Protein AF-A0A0M3IU62-F1 (afdb_monomer_lite)

Secondary structure (DSSP, 8-state):
---TTTHHHHGGGGTTTTTTTS-SS--SS--EEEEEEEEE-SS---HHHHHHHHHHHHHHHHT-SS--EEEEEEEEEEETTEEEEEEEEEPPHHHHT--------------------------------------------------------------------

Sequence (165 aa):
MNLPASSLMFLPYFRGLLFGRIAEGKLPFSIKIHCHLFVKANADEEEEWYSEQAKKLVALHLGYDKMQFEEVHFVRKVAGRKEMYCVSFVVPEEILFMEENCIELDEKKDMGEEGRSVENGTSNLPTNGERADGGDFEDKEDERDDCVPPMKMARMESVEGSDLR

Radius of gyration: 26.39 Å; chains: 1; bounding box: 65×76×65 Å

pLDDT: mean 71.17, std 26.97, range [27.66, 98.12]

InterPro domains:
  IPR029063 S-adenosyl-L-methionine-dependent methyltransferase superfamily [G3DSA:3.40.50.150] (1-92)
  IPR030382 SAM-dependent methyltransferase TRM5/TYW2-type [PS51684] (1-93)

Structure (mmCIF, N/CA/C/O backbone):
data_AF-A0A0M3IU62-F1
#
_entry.id   AF-A0A0M3IU62-F1
#
loop_
_atom_site.group_PDB
_atom_site.id
_atom_site.type_symbol
_atom_site.label_atom_id
_atom_site.label_alt_id
_atom_site.label_comp_id
_atom_site.label_asym_id
_atom_site.label_entity_id
_atom_site.label_seq_id
_atom_site.pdbx_PDB_ins_code
_atom_site.Cartn_x
_atom_site.Cartn_y
_atom_site.Cartn_z
_atom_site.occupancy
_atom_site.B_iso_or_equiv
_atom_site.auth_seq_id
_atom_site.auth_comp_id
_atom_site.auth_asym_id
_atom_site.auth_atom_id
_atom_site.pdbx_PDB_model_num
ATOM 1 N N . MET A 1 1 ? 2.766 -6.157 5.044 1.00 92.56 1 MET A N 1
ATOM 2 C CA . MET A 1 1 ? 2.496 -7.198 4.031 1.00 92.56 1 MET A CA 1
ATOM 3 C C . MET A 1 1 ? 3.736 -7.367 3.163 1.00 92.56 1 MET A C 1
ATOM 5 O O . MET A 1 1 ? 4.036 -6.479 2.373 1.00 92.56 1 MET A O 1
ATOM 9 N N . ASN A 1 2 ? 4.504 -8.443 3.365 1.00 92.88 2 ASN A N 1
ATOM 10 C CA . ASN A 1 2 ? 5.716 -8.746 2.586 1.00 92.88 2 ASN A CA 1
ATOM 11 C C . ASN A 1 2 ? 5.428 -9.840 1.543 1.00 92.88 2 ASN A C 1
ATOM 13 O O . ASN A 1 2 ? 6.052 -10.895 1.536 1.00 92.88 2 ASN A O 1
ATOM 17 N N . LEU A 1 3 ? 4.398 -9.614 0.726 1.00 94.94 3 LEU A N 1
ATOM 18 C CA . LEU A 1 3 ? 3.935 -10.544 -0.306 1.00 94.94 3 LEU A CA 1
ATOM 19 C C . LEU A 1 3 ? 3.698 -9.762 -1.607 1.00 94.94 3 LEU A C 1
ATOM 21 O O . LEU A 1 3 ? 2.556 -9.566 -2.004 1.00 94.94 3 LEU A O 1
ATOM 25 N N . PRO A 1 4 ? 4.747 -9.264 -2.282 1.00 93.06 4 PRO A N 1
ATOM 26 C CA . PRO A 1 4 ? 4.609 -8.254 -3.337 1.00 93.06 4 PRO A CA 1
ATOM 27 C C . PRO A 1 4 ? 3.757 -8.657 -4.546 1.00 93.06 4 PRO A C 1
ATOM 29 O O . PRO A 1 4 ? 3.246 -7.781 -5.239 1.00 93.06 4 PRO A O 1
ATOM 32 N N . ALA A 1 5 ? 3.568 -9.957 -4.784 1.00 92.81 5 ALA A N 1
ATOM 33 C CA . ALA A 1 5 ? 2.673 -10.459 -5.825 1.00 92.81 5 ALA A CA 1
ATOM 34 C C . ALA A 1 5 ? 1.180 -10.369 -5.454 1.00 92.81 5 ALA A C 1
ATOM 36 O O . ALA A 1 5 ? 0.348 -10.291 -6.349 1.00 92.81 5 ALA A O 1
ATOM 37 N N . SER A 1 6 ? 0.833 -10.380 -4.162 1.00 94.94 6 SER A N 1
ATOM 38 C CA . SER A 1 6 ? -0.558 -10.487 -3.696 1.00 94.94 6 SER A CA 1
ATOM 39 C C . SER A 1 6 ? -0.969 -9.445 -2.652 1.00 94.94 6 SER A C 1
ATOM 41 O O . SER A 1 6 ? -2.150 -9.367 -2.332 1.00 94.94 6 SER A O 1
ATOM 43 N N . SER A 1 7 ? -0.062 -8.595 -2.151 1.00 96.06 7 SER A N 1
ATOM 44 C CA . SER A 1 7 ? -0.374 -7.588 -1.120 1.00 96.06 7 SER A CA 1
ATOM 45 C C . SER A 1 7 ? -1.575 -6.707 -1.475 1.00 96.06 7 SER A C 1
ATOM 47 O O . SER A 1 7 ? -2.381 -6.400 -0.602 1.00 96.06 7 SER A O 1
ATOM 49 N N . LEU A 1 8 ? -1.714 -6.318 -2.747 1.00 95.44 8 LEU A N 1
ATOM 50 C CA . LEU A 1 8 ? -2.827 -5.487 -3.212 1.00 95.44 8 LEU A CA 1
ATOM 51 C C . LEU A 1 8 ? -4.184 -6.189 -3.072 1.00 95.44 8 LEU A C 1
ATOM 53 O O . LEU A 1 8 ? -5.164 -5.544 -2.715 1.00 95.44 8 LEU A O 1
ATOM 57 N N . MET A 1 9 ? -4.228 -7.510 -3.252 1.00 94.94 9 MET A N 1
ATOM 58 C CA . MET A 1 9 ? -5.454 -8.303 -3.120 1.00 94.94 9 MET A CA 1
ATOM 59 C C . MET A 1 9 ? -5.961 -8.365 -1.680 1.00 94.94 9 MET A C 1
ATOM 61 O O . MET A 1 9 ? -7.141 -8.609 -1.467 1.00 94.94 9 MET A O 1
ATOM 65 N N . PHE A 1 10 ? -5.098 -8.126 -0.688 1.00 94.56 10 PHE A N 1
ATOM 66 C CA . PHE A 1 10 ? -5.495 -8.099 0.720 1.00 94.56 10 PHE A CA 1
ATOM 67 C C . PHE A 1 10 ? -6.058 -6.744 1.163 1.00 94.56 10 PHE A C 1
ATOM 69 O O . PHE A 1 10 ? -6.732 -6.674 2.188 1.00 94.56 10 PHE A O 1
ATOM 76 N N . LEU A 1 11 ? -5.814 -5.671 0.404 1.00 94.69 11 LEU A N 1
ATOM 77 C CA . LEU A 1 11 ? -6.266 -4.329 0.775 1.00 94.69 11 LEU A CA 1
ATOM 78 C C . LEU A 1 11 ? -7.794 -4.197 0.905 1.00 94.69 11 LEU A C 1
ATOM 80 O O . LEU A 1 11 ? -8.239 -3.582 1.875 1.00 94.69 11 LEU A O 1
ATOM 84 N N . PRO A 1 12 ? -8.617 -4.798 0.025 1.00 93.75 12 PRO A N 1
ATOM 85 C CA . PRO A 1 12 ? -10.065 -4.761 0.182 1.00 93.75 12 PRO A CA 1
ATOM 86 C C . PRO A 1 12 ? -10.574 -5.313 1.518 1.00 93.75 12 PRO A C 1
ATOM 88 O O . PRO A 1 12 ? -11.575 -4.812 2.017 1.00 93.75 12 PRO A O 1
ATOM 91 N N . TYR A 1 13 ? -9.875 -6.277 2.124 1.00 93.06 13 TYR A N 1
ATOM 92 C CA . TYR A 1 13 ? -10.297 -6.935 3.368 1.00 93.06 13 T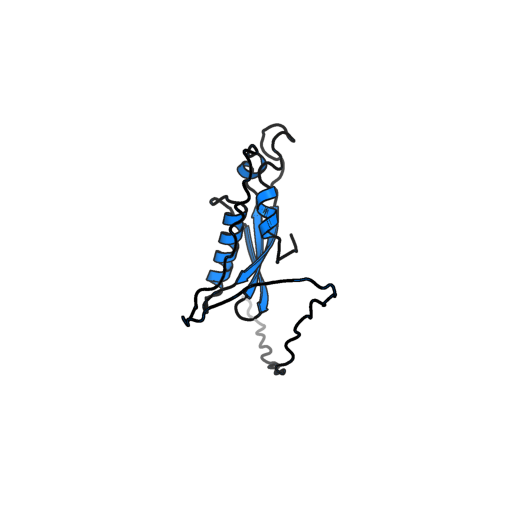YR A CA 1
ATOM 93 C C .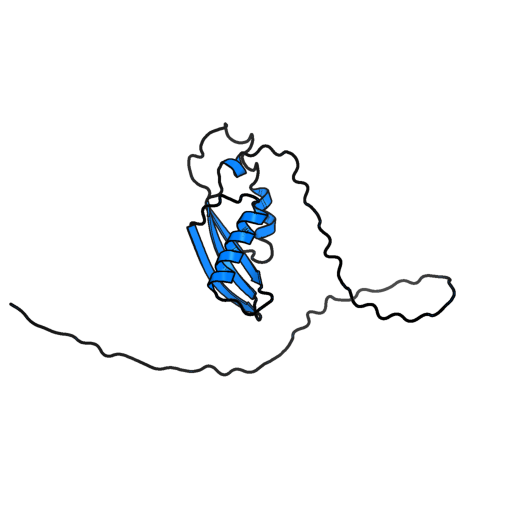 TYR A 1 13 ? -10.141 -6.063 4.623 1.00 93.06 13 TYR A C 1
ATOM 95 O O . TYR A 1 13 ? -10.576 -6.460 5.700 1.00 93.06 13 TYR A O 1
ATOM 103 N N . PHE A 1 14 ? -9.524 -4.879 4.518 1.00 92.44 14 PHE A N 1
ATOM 104 C CA . PHE A 1 14 ? -9.537 -3.905 5.614 1.00 92.44 14 PHE A CA 1
ATOM 105 C C . PHE A 1 14 ? -10.877 -3.175 5.734 1.00 92.44 14 PHE A C 1
ATOM 107 O O . PHE A 1 14 ? -11.151 -2.590 6.783 1.00 92.44 14 PHE A O 1
ATOM 114 N N . ARG A 1 15 ? -11.714 -3.209 4.691 1.00 91.69 15 ARG A N 1
ATOM 115 C CA . ARG A 1 15 ? -13.051 -2.616 4.726 1.00 91.69 15 ARG A CA 1
ATOM 116 C C . ARG A 1 15 ? -13.928 -3.338 5.733 1.00 91.69 15 ARG A C 1
ATOM 118 O O . ARG A 1 15 ? -14.019 -4.558 5.692 1.00 91.69 15 ARG A O 1
ATOM 125 N N . GLY A 1 16 ? -14.544 -2.581 6.632 1.00 90.31 16 GLY A N 1
ATOM 126 C CA . GLY A 1 16 ? -15.445 -3.121 7.648 1.00 90.31 16 GLY A CA 1
ATOM 127 C C . GLY A 1 16 ? -14.782 -4.067 8.647 1.00 90.31 16 GLY A C 1
ATOM 128 O O . GLY A 1 16 ? -15.474 -4.695 9.444 1.00 90.31 16 GLY A O 1
ATOM 129 N N . LEU A 1 17 ? -13.445 -4.154 8.671 1.00 91.50 17 LEU A N 1
ATOM 130 C CA . LEU A 1 17 ? -12.720 -5.099 9.521 1.00 91.50 17 LEU A CA 1
ATOM 131 C C . LEU A 1 17 ? -13.078 -4.956 11.010 1.00 91.50 17 LEU A C 1
ATOM 133 O O . LEU A 1 17 ? -13.021 -5.936 11.759 1.00 91.50 17 LEU A O 1
ATOM 137 N N . LEU A 1 18 ? -13.423 -3.740 11.442 1.00 90.62 18 LEU A N 1
ATOM 138 C CA . LEU A 1 18 ? -13.779 -3.410 12.822 1.00 90.62 18 LEU A CA 1
ATOM 139 C C . LEU A 1 18 ? -15.270 -3.109 13.009 1.00 90.62 18 LEU A C 1
ATOM 141 O O . LEU A 1 18 ? -15.699 -2.898 14.148 1.00 90.62 18 LEU A O 1
ATOM 145 N N . PHE A 1 19 ? -16.060 -3.133 11.934 1.00 89.44 19 PHE A N 1
ATOM 146 C CA . PHE A 1 19 ? -17.498 -2.901 11.991 1.00 89.44 19 PHE A CA 1
ATOM 147 C C . PHE A 1 19 ? -18.172 -3.904 12.942 1.00 89.44 19 PHE A C 1
ATOM 149 O O . PHE A 1 19 ? -17.936 -5.111 12.872 1.00 89.44 19 PHE A O 1
ATOM 156 N N . GLY A 1 20 ? -18.950 -3.399 13.904 1.00 85.19 20 GLY A N 1
ATOM 157 C CA . GLY A 1 20 ? -19.641 -4.207 14.917 1.00 85.19 20 GLY A CA 1
ATOM 158 C C . GLY A 1 20 ? -18.745 -4.948 15.925 1.00 85.19 20 GLY A C 1
ATOM 159 O O . GLY A 1 20 ? -19.266 -5.612 16.820 1.00 85.19 20 GLY A O 1
ATOM 160 N N . ARG A 1 21 ? -17.409 -4.852 15.821 1.00 85.69 21 ARG A N 1
ATOM 161 C CA . ARG A 1 21 ? -16.462 -5.526 16.736 1.00 85.69 21 ARG A CA 1
ATOM 162 C C . ARG A 1 21 ? -16.010 -4.641 17.889 1.00 85.69 21 ARG A C 1
ATOM 164 O O . ARG A 1 21 ? -15.654 -5.143 18.952 1.00 85.69 21 ARG A O 1
ATOM 171 N N . ILE A 1 22 ? -15.991 -3.333 17.663 1.00 83.94 22 ILE A N 1
ATOM 172 C CA . ILE A 1 22 ? -15.629 -2.310 18.643 1.00 83.94 22 ILE A CA 1
ATOM 173 C C . ILE A 1 22 ? -16.765 -1.287 18.649 1.00 83.94 22 ILE A C 1
ATOM 175 O O . ILE A 1 22 ? -17.375 -1.047 17.609 1.00 83.94 22 ILE A O 1
ATOM 179 N N . ALA A 1 23 ? -17.079 -0.719 19.818 1.00 75.19 23 ALA A N 1
ATOM 180 C CA . ALA A 1 23 ? -18.066 0.352 19.910 1.00 75.19 23 ALA A CA 1
ATOM 181 C C . ALA A 1 23 ? -17.683 1.487 18.949 1.00 75.19 23 ALA A C 1
ATOM 183 O O . ALA A 1 23 ? -16.525 1.908 18.942 1.00 75.19 23 ALA A O 1
ATOM 184 N N . GLU A 1 24 ? -18.644 1.944 18.143 1.00 67.00 24 GLU A N 1
ATOM 185 C CA . GLU A 1 24 ? -18.438 2.998 17.149 1.00 67.00 24 GLU A CA 1
ATOM 186 C C . GLU A 1 24 ? -17.814 4.230 17.818 1.00 67.00 24 GLU A C 1
ATOM 188 O O . GLU A 1 24 ? -18.386 4.844 18.722 1.00 67.00 24 GLU A O 1
ATOM 193 N N . GLY A 1 25 ? -16.579 4.536 17.428 1.00 66.44 25 GLY A N 1
ATOM 194 C CA . GLY A 1 25 ? -15.736 5.515 18.092 1.00 66.44 25 GLY A CA 1
ATOM 195 C C . GLY A 1 25 ? -14.330 5.527 17.503 1.00 66.44 25 GLY A C 1
ATOM 196 O O . GLY A 1 25 ? -13.964 4.671 16.701 1.00 66.44 25 GLY A O 1
ATOM 197 N N . LYS A 1 26 ? -13.536 6.520 17.905 1.00 71.19 26 LYS A N 1
ATOM 198 C CA . LYS A 1 26 ? -12.170 6.703 17.411 1.00 71.19 26 LYS A CA 1
ATOM 199 C C . LYS A 1 26 ? -11.256 5.603 17.943 1.00 71.19 26 LYS A C 1
ATOM 201 O O . LYS A 1 26 ? -11.310 5.287 19.137 1.00 71.19 26 LYS A O 1
ATOM 206 N N . LEU A 1 27 ? -10.393 5.046 17.096 1.00 83.19 27 LEU A N 1
ATOM 207 C CA . LEU A 1 27 ? -9.425 4.060 17.569 1.00 83.19 27 LEU A CA 1
ATOM 208 C C . LEU A 1 27 ? -8.436 4.721 18.541 1.00 83.19 27 LEU A C 1
ATOM 210 O O . LEU A 1 27 ? -7.995 5.848 18.307 1.00 83.19 27 LEU A O 1
ATOM 214 N N . PRO A 1 28 ? -8.035 4.033 19.627 1.00 85.56 28 PRO A N 1
ATOM 215 C CA . PRO A 1 28 ? -7.033 4.566 20.548 1.00 85.56 28 PRO A CA 1
ATOM 216 C C . PRO A 1 28 ? -5.635 4.651 19.912 1.00 85.56 28 PRO A C 1
ATOM 218 O O . PRO A 1 28 ? -4.737 5.266 20.483 1.00 85.56 28 PRO A O 1
ATOM 221 N N . PHE A 1 29 ? -5.439 4.029 18.746 1.00 88.69 29 PHE A N 1
ATOM 222 C CA . PHE A 1 29 ? -4.203 4.043 17.974 1.00 88.69 29 PHE A CA 1
ATOM 223 C C . PHE A 1 29 ? -4.497 3.986 16.470 1.00 88.69 29 PHE A C 1
ATOM 225 O O . PHE A 1 29 ? -5.488 3.400 16.039 1.00 88.69 29 PHE A O 1
ATOM 232 N N . SER A 1 30 ? -3.593 4.544 15.667 1.00 89.94 30 SER A N 1
ATOM 233 C CA . SER A 1 30 ? -3.643 4.448 14.206 1.00 89.94 30 SER A CA 1
ATOM 234 C C . SER A 1 30 ? -3.136 3.088 13.723 1.00 89.94 30 SER A C 1
ATOM 236 O O . SER A 1 30 ? -2.127 2.583 14.219 1.00 89.94 30 SER A O 1
ATOM 238 N N . ILE A 1 31 ? -3.793 2.508 12.716 1.00 91.88 31 ILE A N 1
ATOM 239 C CA . ILE A 1 31 ? -3.333 1.272 12.069 1.00 91.88 31 ILE A CA 1
ATOM 240 C C . ILE A 1 31 ? -2.473 1.642 10.866 1.00 91.88 31 ILE A C 1
ATOM 242 O O . ILE A 1 31 ? -2.977 2.128 9.854 1.00 91.88 31 ILE A O 1
ATOM 246 N N . LYS A 1 32 ? -1.168 1.397 10.976 1.00 94.62 32 LYS A N 1
ATOM 247 C CA . LYS A 1 32 ? -0.206 1.621 9.897 1.00 94.62 32 LYS A CA 1
ATOM 248 C C . LYS A 1 32 ? 0.062 0.328 9.133 1.00 94.62 32 LYS A C 1
ATOM 250 O O . LYS A 1 32 ? 0.348 -0.710 9.733 1.00 94.62 32 LYS A O 1
ATOM 255 N N . ILE A 1 33 ? 0.006 0.398 7.807 1.00 95.44 33 ILE A N 1
ATOM 256 C CA . ILE A 1 33 ? 0.289 -0.717 6.905 1.00 95.44 33 ILE A CA 1
ATOM 257 C C . ILE A 1 33 ? 1.516 -0.392 6.067 1.00 95.44 33 ILE A C 1
ATOM 259 O O . ILE A 1 33 ? 1.597 0.656 5.439 1.00 95.44 33 ILE A O 1
ATOM 263 N N . HIS A 1 34 ? 2.433 -1.355 6.008 1.00 97.06 34 HIS A N 1
ATOM 264 C CA . HIS A 1 34 ? 3.540 -1.386 5.056 1.00 97.06 34 HIS A CA 1
ATOM 265 C C . HIS A 1 34 ? 3.221 -2.400 3.957 1.00 97.06 34 HIS A C 1
ATOM 267 O O . HIS A 1 34 ? 3.242 -3.616 4.198 1.00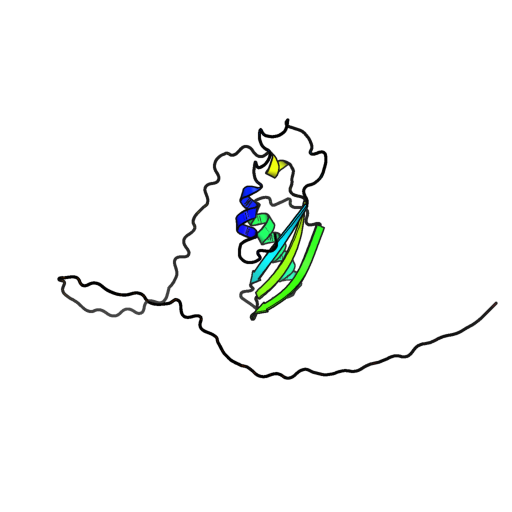 97.06 34 HIS A O 1
ATOM 273 N N . CYS A 1 35 ? 2.868 -1.922 2.771 1.00 97.50 35 CYS A N 1
ATOM 274 C CA . CYS A 1 35 ? 2.459 -2.742 1.639 1.00 97.50 35 CYS A CA 1
ATOM 275 C C . CYS A 1 35 ? 3.609 -2.865 0.640 1.00 97.50 35 CYS A C 1
ATOM 277 O O . CYS A 1 35 ? 3.959 -1.888 -0.014 1.00 97.50 35 CYS A O 1
ATOM 279 N N . HIS A 1 36 ? 4.190 -4.058 0.507 1.00 98.12 36 HIS A N 1
ATOM 280 C CA . HIS A 1 36 ? 5.129 -4.327 -0.579 1.00 98.12 36 HIS A CA 1
ATOM 281 C C . HIS A 1 36 ? 4.343 -4.689 -1.833 1.00 98.12 36 HIS A C 1
ATOM 283 O O . HIS A 1 36 ? 3.483 -5.563 -1.751 1.00 98.12 36 HIS A O 1
ATOM 289 N N . LEU A 1 37 ? 4.639 -4.072 -2.973 1.00 97.75 37 LEU A N 1
ATOM 290 C CA . LEU A 1 37 ? 3.992 -4.379 -4.248 1.00 97.75 37 LEU A CA 1
ATOM 291 C C . LEU A 1 37 ? 4.954 -4.231 -5.426 1.00 97.75 37 LEU A C 1
ATOM 293 O O . LEU A 1 37 ? 6.016 -3.615 -5.314 1.00 97.75 37 LEU A O 1
ATOM 297 N N . PHE A 1 38 ? 4.556 -4.796 -6.562 1.00 97.31 38 PHE A N 1
ATOM 298 C CA . PHE A 1 38 ? 5.231 -4.579 -7.832 1.00 97.31 38 PHE A CA 1
ATOM 299 C C . PHE A 1 38 ? 4.529 -3.514 -8.666 1.00 97.31 38 PHE A C 1
ATOM 301 O O . PHE A 1 38 ? 3.305 -3.509 -8.775 1.00 97.31 38 PHE A O 1
ATOM 308 N N . VAL A 1 39 ? 5.326 -2.681 -9.324 1.00 97.00 39 VAL A N 1
ATOM 309 C CA . VAL A 1 39 ? 4.872 -1.724 -10.332 1.00 97.00 39 VAL A CA 1
ATOM 310 C C . VAL A 1 39 ? 5.550 -2.072 -11.651 1.00 97.00 39 VAL A C 1
ATOM 312 O O . VAL A 1 39 ? 6.747 -2.354 -11.677 1.00 97.00 39 VAL A O 1
ATOM 315 N N . LYS A 1 40 ? 4.783 -2.103 -12.742 1.00 95.69 40 LYS A N 1
ATOM 316 C CA . LYS A 1 40 ? 5.276 -2.409 -14.090 1.00 95.69 40 LYS A CA 1
ATOM 317 C C . LYS A 1 40 ? 4.899 -1.275 -15.036 1.00 95.69 40 LYS A C 1
ATOM 319 O O . LYS A 1 40 ? 3.721 -0.934 -15.117 1.00 95.69 40 LYS A O 1
ATOM 324 N N . ALA A 1 41 ? 5.878 -0.745 -15.763 1.00 94.62 41 ALA A N 1
ATOM 325 C CA . ALA A 1 41 ? 5.644 0.234 -16.818 1.00 94.62 41 ALA A CA 1
ATOM 326 C C . ALA A 1 41 ? 5.510 -0.434 -18.197 1.00 94.62 41 ALA A C 1
ATOM 328 O O . ALA A 1 41 ? 6.129 -1.468 -18.483 1.00 94.62 41 ALA A O 1
ATOM 329 N N . ASN A 1 42 ? 4.690 0.174 -19.058 1.00 91.50 42 ASN A N 1
ATOM 330 C CA . ASN A 1 42 ? 4.494 -0.248 -20.451 1.00 91.50 42 ASN A CA 1
ATOM 331 C C . ASN A 1 42 ? 5.465 0.444 -21.419 1.00 91.50 42 ASN A C 1
ATOM 333 O O . ASN A 1 42 ? 5.728 -0.080 -22.505 1.00 91.50 42 ASN A O 1
ATOM 337 N N . ALA A 1 43 ? 6.014 1.583 -21.006 1.00 92.31 43 ALA A N 1
ATOM 338 C CA . ALA A 1 43 ? 7.036 2.369 -21.683 1.00 92.31 43 ALA A CA 1
ATOM 339 C C . ALA A 1 43 ? 8.206 2.620 -20.718 1.00 92.31 43 ALA A C 1
ATOM 341 O O . ALA A 1 43 ? 8.163 2.184 -19.566 1.00 92.31 43 ALA A O 1
ATOM 342 N N . ASP A 1 44 ? 9.264 3.261 -21.205 1.00 90.56 44 ASP A N 1
ATOM 343 C CA . ASP A 1 44 ? 10.317 3.764 -20.329 1.00 90.56 44 ASP A CA 1
ATOM 344 C C . ASP A 1 44 ? 9.792 5.019 -19.630 1.00 90.56 44 ASP A C 1
ATOM 346 O O . ASP A 1 44 ? 9.471 6.011 -20.278 1.00 90.56 44 ASP A O 1
ATOM 350 N N . GLU A 1 45 ? 9.650 4.922 -18.312 1.00 94.25 45 GLU A N 1
ATOM 351 C CA . GLU A 1 45 ? 9.084 5.953 -17.445 1.00 94.25 45 GLU A CA 1
ATOM 352 C C . GLU A 1 45 ? 10.122 6.370 -16.401 1.00 94.25 45 GLU A C 1
ATOM 354 O O . GLU A 1 45 ? 11.027 5.600 -16.057 1.00 94.25 45 GLU A O 1
ATOM 359 N N . GLU A 1 46 ? 9.977 7.583 -15.879 1.00 93.06 46 GLU A N 1
ATOM 360 C CA . GLU A 1 46 ? 10.833 8.108 -14.815 1.00 93.06 46 GLU A CA 1
ATOM 361 C C . GLU A 1 46 ? 10.509 7.463 -13.456 1.00 93.06 46 GLU A C 1
ATOM 363 O O . GLU A 1 46 ? 9.402 6.979 -13.219 1.00 93.06 46 GLU A O 1
ATOM 368 N N . GLU A 1 47 ? 11.463 7.479 -12.523 1.00 89.25 47 GLU A N 1
ATOM 369 C CA . GLU A 1 47 ? 11.304 6.881 -11.184 1.00 89.25 47 GLU A CA 1
ATOM 370 C C . GLU A 1 47 ? 10.103 7.462 -10.411 1.00 89.25 47 GLU A C 1
ATOM 372 O O . GLU A 1 47 ? 9.387 6.742 -9.707 1.00 89.25 47 GLU A O 1
ATOM 377 N N . GLU A 1 48 ? 9.818 8.755 -10.597 1.00 94.00 48 GLU A N 1
ATOM 378 C CA . GLU A 1 48 ? 8.670 9.418 -9.975 1.00 94.00 48 GLU A CA 1
ATOM 379 C C . GLU A 1 48 ? 7.343 8.776 -10.410 1.00 94.00 48 GLU A C 1
ATOM 381 O O . GLU A 1 48 ? 6.469 8.544 -9.567 1.00 94.00 48 GLU A O 1
ATOM 386 N N . TRP A 1 49 ? 7.225 8.373 -11.681 1.00 96.19 49 TRP A N 1
ATOM 387 C CA . TRP A 1 49 ? 6.041 7.686 -12.197 1.00 96.19 49 TRP A CA 1
ATOM 388 C C . TRP A 1 49 ? 5.779 6.375 -11.456 1.00 96.19 49 TRP A C 1
ATOM 390 O O . TRP A 1 49 ? 4.640 6.113 -11.063 1.00 96.19 49 TRP A O 1
ATOM 400 N N . TYR A 1 50 ? 6.815 5.567 -11.211 1.00 96.25 50 TYR A N 1
ATOM 401 C CA . TYR A 1 50 ? 6.657 4.293 -10.505 1.00 96.25 50 TYR A CA 1
ATOM 402 C C . TYR A 1 50 ? 6.182 4.503 -9.067 1.00 96.25 50 TYR A C 1
ATOM 404 O O . TYR A 1 50 ? 5.295 3.783 -8.597 1.00 96.25 50 TYR A O 1
ATOM 412 N N . SER A 1 51 ? 6.727 5.514 -8.388 1.00 96.12 51 SER A N 1
ATOM 413 C CA . SER A 1 51 ? 6.335 5.855 -7.020 1.00 96.12 51 SER A CA 1
ATOM 414 C C . SER A 1 51 ? 4.874 6.322 -6.932 1.00 96.12 51 SER A C 1
ATOM 416 O O . SER A 1 51 ? 4.120 5.860 -6.068 1.00 96.12 51 SER A O 1
ATOM 418 N N . GLU A 1 52 ? 4.430 7.165 -7.867 1.00 96.06 52 GLU A N 1
ATOM 419 C CA . GLU A 1 52 ? 3.047 7.640 -7.945 1.00 96.06 52 GLU A CA 1
ATOM 420 C C . GLU A 1 52 ? 2.091 6.514 -8.334 1.00 96.06 52 GLU A C 1
ATOM 422 O O . GLU A 1 52 ? 1.001 6.375 -7.771 1.00 96.06 52 GLU A O 1
ATOM 427 N N . GLN A 1 53 ? 2.514 5.646 -9.249 1.00 96.88 53 GLN A N 1
ATOM 428 C CA . GLN A 1 53 ? 1.734 4.485 -9.640 1.00 96.88 53 GLN A CA 1
ATOM 429 C C . GLN A 1 53 ? 1.586 3.489 -8.484 1.00 96.88 53 GLN A C 1
ATOM 431 O O . GLN A 1 53 ? 0.506 2.917 -8.312 1.00 96.88 53 GLN A O 1
ATOM 436 N N . ALA A 1 54 ? 2.607 3.331 -7.637 1.00 96.94 54 ALA A N 1
ATOM 437 C CA . ALA A 1 54 ? 2.509 2.515 -6.430 1.00 96.94 54 ALA A CA 1
ATOM 438 C C . ALA A 1 54 ? 1.417 3.036 -5.477 1.00 96.94 54 ALA A C 1
ATOM 440 O O . ALA A 1 54 ? 0.591 2.252 -4.999 1.00 96.94 54 ALA A O 1
ATOM 441 N N . LYS A 1 55 ? 1.364 4.357 -5.245 1.00 96.62 55 LYS A N 1
ATOM 442 C CA . LYS A 1 55 ? 0.317 5.002 -4.429 1.00 96.62 55 LYS A CA 1
ATOM 443 C C . LYS A 1 55 ? -1.070 4.788 -5.031 1.00 96.62 55 LYS A C 1
ATOM 445 O O . LYS A 1 55 ? -1.988 4.366 -4.326 1.00 96.62 55 LYS A O 1
ATOM 450 N N . LYS A 1 56 ? -1.216 5.019 -6.340 1.00 95.81 56 LYS A N 1
ATOM 451 C CA . LYS A 1 56 ? -2.487 4.843 -7.062 1.00 95.81 56 LYS A CA 1
ATOM 452 C C . LYS A 1 56 ? -3.012 3.416 -6.961 1.00 95.81 56 LYS A C 1
ATOM 454 O O . LYS A 1 56 ? -4.193 3.228 -6.686 1.00 95.81 56 LYS A O 1
ATOM 459 N N . LEU A 1 57 ? -2.149 2.413 -7.131 1.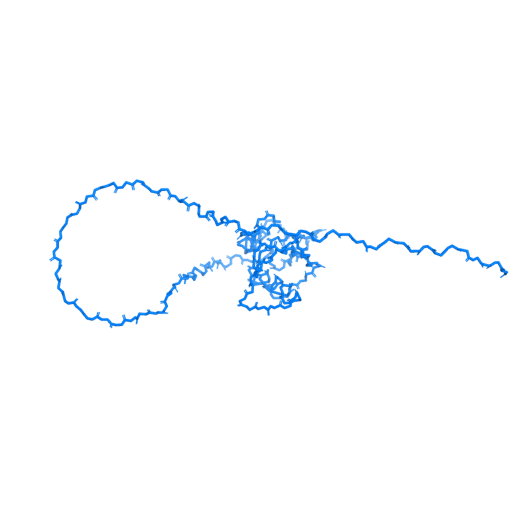00 96.31 57 LEU A N 1
ATOM 460 C CA . LEU A 1 57 ? -2.541 1.008 -6.997 1.00 96.31 57 LEU A CA 1
ATOM 461 C C . LEU A 1 57 ? -3.064 0.701 -5.591 1.00 96.31 57 LEU A C 1
ATOM 463 O O . LEU A 1 57 ? -4.092 0.037 -5.463 1.00 96.31 57 LEU A O 1
ATOM 467 N N . VAL A 1 58 ? -2.404 1.206 -4.547 1.00 96.38 58 VAL A N 1
ATOM 468 C CA . VAL A 1 58 ? -2.866 1.033 -3.162 1.00 96.38 58 VAL A CA 1
ATOM 469 C C . VAL A 1 58 ? -4.217 1.715 -2.934 1.00 96.38 58 VAL A C 1
ATOM 471 O O . VAL A 1 58 ? -5.126 1.069 -2.413 1.00 96.38 58 VAL A O 1
ATOM 474 N N . ALA A 1 59 ? -4.375 2.975 -3.353 1.00 94.88 59 ALA A N 1
ATOM 475 C CA . ALA A 1 59 ? -5.633 3.716 -3.220 1.00 94.88 59 ALA A CA 1
ATOM 476 C C . ALA A 1 59 ? -6.790 3.023 -3.956 1.00 94.88 59 ALA A C 1
ATOM 478 O O . ALA A 1 59 ? -7.873 2.883 -3.393 1.00 94.88 59 ALA A O 1
ATOM 479 N N . LEU A 1 60 ? -6.537 2.512 -5.166 1.00 95.00 60 LEU A N 1
ATOM 480 C CA . LEU A 1 60 ? -7.519 1.794 -5.979 1.00 95.00 60 LEU A CA 1
ATOM 481 C C . LEU A 1 60 ? -7.987 0.492 -5.315 1.00 95.00 60 LEU A C 1
ATOM 483 O O . LEU A 1 60 ? -9.187 0.253 -5.217 1.00 95.00 60 LEU A O 1
ATOM 487 N N . HIS A 1 61 ? -7.065 -0.345 -4.829 1.00 94.75 61 HIS A N 1
ATOM 488 C CA . HIS A 1 61 ? -7.425 -1.638 -4.227 1.00 94.75 61 HIS A CA 1
ATOM 489 C C . HIS A 1 61 ? -8.061 -1.472 -2.842 1.00 94.75 61 HIS A C 1
ATOM 491 O O . HIS A 1 61 ? -9.012 -2.176 -2.494 1.00 94.75 61 HIS A O 1
ATOM 497 N N . LEU A 1 62 ? -7.611 -0.484 -2.067 1.00 92.69 62 LEU A N 1
ATOM 498 C CA . LEU A 1 62 ? -8.321 -0.063 -0.860 1.00 92.69 62 LEU A CA 1
ATOM 499 C C . LEU A 1 62 ? -9.643 0.659 -1.189 1.00 92.69 62 LEU A C 1
ATOM 501 O O . LEU A 1 62 ? -10.460 0.838 -0.294 1.00 92.69 62 LEU A O 1
ATOM 505 N N . GLY A 1 63 ? -9.838 1.048 -2.461 1.00 90.81 63 GLY A N 1
ATOM 506 C CA . GLY A 1 63 ? -10.856 1.951 -3.023 1.00 90.81 63 GLY A CA 1
ATOM 507 C C . GLY A 1 63 ? -11.238 3.074 -2.079 1.00 90.81 63 GLY A C 1
ATOM 508 O O . GLY A 1 63 ? -12.394 3.206 -1.674 1.00 90.81 63 GLY A O 1
ATOM 509 N N . TYR A 1 64 ? -10.212 3.843 -1.738 1.00 89.19 64 TYR A N 1
ATOM 510 C CA . TYR A 1 64 ? -10.306 5.089 -1.009 1.00 89.19 64 TYR A CA 1
ATOM 511 C C . TYR A 1 64 ? -9.308 6.072 -1.614 1.00 89.19 64 TYR A C 1
ATOM 513 O O . TYR A 1 64 ? -8.097 5.885 -1.505 1.00 89.19 64 TYR A O 1
ATOM 521 N N . ASP A 1 65 ? -9.811 7.128 -2.248 1.00 85.31 65 ASP A N 1
ATOM 522 C CA . ASP A 1 65 ? -8.955 8.068 -2.983 1.00 85.31 65 ASP A CA 1
ATOM 523 C C . ASP A 1 65 ? -8.255 9.078 -2.065 1.00 85.31 65 ASP A C 1
ATOM 525 O O . ASP A 1 65 ? -7.192 9.600 -2.391 1.00 85.31 65 ASP A O 1
ATOM 529 N N . LYS A 1 66 ? -8.821 9.354 -0.884 1.00 85.88 66 LYS A N 1
ATOM 530 C CA . LYS A 1 66 ? -8.315 10.366 0.061 1.00 85.88 66 LYS A CA 1
ATOM 531 C C . LYS A 1 66 ? -7.268 9.794 1.023 1.00 85.88 66 LYS A C 1
ATOM 533 O O . LYS A 1 66 ? -7.292 10.074 2.221 1.00 85.88 66 LYS A O 1
ATOM 538 N N . MET A 1 67 ? -6.371 8.962 0.504 1.00 87.81 67 MET A N 1
ATOM 539 C CA . MET A 1 67 ? -5.332 8.301 1.292 1.00 87.81 67 MET A CA 1
ATOM 540 C C . MET A 1 67 ? -4.204 9.251 1.681 1.00 87.81 67 MET A C 1
ATOM 542 O O . MET A 1 67 ? -3.714 10.027 0.863 1.00 87.81 67 MET A O 1
ATOM 546 N N . GLN A 1 68 ? -3.748 9.130 2.927 1.00 89.12 68 GLN A N 1
ATOM 547 C CA . GLN A 1 68 ? -2.522 9.768 3.392 1.00 89.12 68 GLN A CA 1
ATOM 548 C C . GLN A 1 68 ? -1.398 8.732 3.403 1.00 89.12 68 GLN A C 1
ATOM 550 O O . GLN A 1 68 ? -1.347 7.839 4.251 1.00 89.12 68 GLN A O 1
ATOM 555 N N . PHE A 1 69 ? -0.511 8.845 2.418 1.00 94.56 69 PHE A N 1
ATOM 556 C CA . PHE A 1 69 ? 0.708 8.049 2.340 1.00 94.56 69 PHE A CA 1
ATOM 557 C C . PHE A 1 69 ? 1.796 8.724 3.171 1.00 94.56 69 PHE A C 1
ATOM 559 O O . PHE A 1 69 ? 2.063 9.909 2.988 1.00 94.56 69 PHE A O 1
ATOM 566 N N . GLU A 1 70 ? 2.422 7.978 4.075 1.00 95.25 70 GLU A N 1
ATOM 567 C CA . GLU A 1 70 ? 3.520 8.495 4.898 1.00 95.25 70 GLU A CA 1
ATOM 568 C C . GLU A 1 70 ? 4.862 8.363 4.181 1.00 95.25 70 GLU A C 1
ATOM 570 O O . GLU A 1 70 ? 5.704 9.252 4.259 1.00 95.25 70 GLU A O 1
ATOM 575 N N . GLU A 1 71 ? 5.068 7.246 3.483 1.00 96.12 71 GLU A N 1
ATOM 576 C CA . GLU A 1 71 ? 6.334 6.945 2.824 1.00 96.12 71 GLU A CA 1
ATOM 577 C C . GLU A 1 71 ? 6.108 6.016 1.632 1.00 96.12 71 GLU A C 1
ATOM 579 O O . GLU A 1 71 ? 5.289 5.094 1.686 1.00 96.12 71 GLU A O 1
ATOM 584 N N . VAL A 1 72 ? 6.870 6.238 0.564 1.00 97.00 72 VAL A N 1
ATOM 585 C CA . VAL A 1 72 ? 6.986 5.310 -0.560 1.00 97.00 72 VAL A CA 1
ATOM 586 C C . VAL A 1 72 ? 8.460 5.027 -0.768 1.00 97.00 72 VAL A C 1
ATOM 588 O O . VAL A 1 72 ? 9.218 5.900 -1.174 1.00 97.00 72 VAL A O 1
ATOM 591 N N . HIS A 1 73 ? 8.860 3.803 -0.452 1.00 97.06 73 HIS A N 1
ATOM 592 C CA . HIS A 1 73 ? 10.247 3.378 -0.478 1.00 97.06 73 HIS A CA 1
ATOM 593 C C . HIS A 1 73 ? 10.496 2.463 -1.677 1.00 97.06 73 HIS A C 1
ATOM 595 O O . HIS A 1 73 ? 9.852 1.417 -1.807 1.00 97.06 73 HIS A O 1
ATOM 601 N N . PHE A 1 74 ? 11.435 2.842 -2.544 1.00 97.31 74 PHE A N 1
ATOM 602 C CA . PHE A 1 74 ? 11.954 1.960 -3.585 1.00 97.31 74 PHE A CA 1
ATOM 603 C C . PHE A 1 74 ? 12.781 0.844 -2.942 1.00 97.31 74 PHE A C 1
ATOM 605 O O . PHE A 1 74 ? 13.772 1.107 -2.265 1.00 97.31 74 PHE A O 1
ATOM 612 N N . VAL A 1 75 ? 12.374 -0.409 -3.151 1.00 97.12 75 VAL A N 1
ATOM 613 C CA . VAL A 1 75 ? 13.043 -1.575 -2.557 1.00 97.12 75 VAL A CA 1
ATOM 614 C C . VAL A 1 75 ? 14.126 -2.097 -3.492 1.00 97.12 75 VAL A C 1
ATOM 616 O O . VAL A 1 75 ? 15.259 -2.317 -3.071 1.00 97.12 75 VAL A O 1
ATOM 619 N N . ARG A 1 76 ? 13.761 -2.366 -4.753 1.00 96.56 76 ARG A N 1
ATOM 620 C CA . ARG A 1 76 ? 14.669 -2.891 -5.783 1.00 96.56 76 ARG A CA 1
ATOM 621 C C . ARG A 1 76 ? 14.018 -2.916 -7.162 1.00 96.56 76 ARG A C 1
ATOM 623 O O . ARG A 1 76 ? 12.799 -3.037 -7.292 1.00 96.56 76 ARG A O 1
ATOM 630 N N . LYS A 1 77 ? 14.860 -2.996 -8.190 1.00 95.81 77 LYS A N 1
ATOM 631 C CA . LYS A 1 77 ? 14.464 -3.425 -9.534 1.00 95.81 77 LYS A CA 1
ATOM 632 C C . LYS A 1 77 ? 14.261 -4.945 -9.563 1.00 95.81 77 LYS A C 1
ATOM 634 O O . LYS A 1 77 ? 15.037 -5.691 -8.963 1.00 95.81 77 LYS A O 1
ATOM 639 N N . VAL A 1 78 ? 13.198 -5.410 -10.218 1.00 95.12 78 VAL A N 1
ATOM 640 C CA . VAL A 1 78 ? 12.832 -6.838 -10.263 1.00 95.12 78 VAL A CA 1
ATOM 641 C C . VAL A 1 78 ? 13.266 -7.464 -11.579 1.00 95.12 78 VAL A C 1
ATOM 643 O O . VAL A 1 78 ? 14.015 -8.432 -11.563 1.00 95.12 78 VAL A O 1
ATOM 646 N N . ALA A 1 79 ? 12.786 -6.921 -12.698 1.00 92.31 79 ALA A N 1
ATOM 647 C CA . ALA A 1 79 ? 13.118 -7.376 -14.048 1.00 92.31 79 ALA A CA 1
ATOM 648 C C . ALA A 1 79 ? 12.681 -6.319 -15.068 1.00 92.31 79 ALA A C 1
ATOM 650 O O . ALA A 1 79 ? 11.582 -5.781 -14.944 1.00 92.31 79 ALA A O 1
ATOM 651 N N . GLY A 1 80 ? 13.495 -6.039 -16.090 1.00 92.19 80 GLY A N 1
ATOM 652 C CA . GLY A 1 80 ? 13.144 -5.102 -17.166 1.00 92.19 80 GLY A CA 1
ATOM 653 C C . GLY A 1 80 ? 12.600 -3.765 -16.644 1.00 92.19 80 GLY A C 1
ATOM 654 O O . GLY A 1 80 ? 13.332 -3.002 -16.024 1.00 92.19 80 GLY A O 1
ATOM 655 N N . ARG A 1 81 ? 11.304 -3.518 -16.867 1.00 93.69 81 ARG A N 1
ATOM 656 C CA . ARG A 1 81 ? 10.549 -2.317 -16.442 1.00 93.69 81 ARG A CA 1
ATOM 657 C C . ARG A 1 81 ? 9.604 -2.589 -15.261 1.00 93.69 81 ARG A C 1
ATOM 659 O O . ARG A 1 81 ? 8.500 -2.053 -15.188 1.00 93.69 81 ARG A O 1
ATOM 666 N N . LYS A 1 82 ? 9.982 -3.530 -14.391 1.00 95.62 82 LYS A N 1
ATOM 667 C CA . LYS A 1 82 ? 9.245 -3.924 -13.187 1.00 95.62 82 LYS A CA 1
ATOM 668 C C . LYS A 1 82 ? 10.084 -3.629 -11.953 1.00 95.62 82 LYS A C 1
ATOM 670 O O . LYS A 1 82 ? 11.196 -4.148 -11.812 1.00 95.62 82 LYS A O 1
ATOM 675 N N . GLU A 1 83 ? 9.510 -2.865 -11.040 1.00 96.88 83 GLU A N 1
ATOM 676 C CA . GLU A 1 83 ? 10.140 -2.425 -9.801 1.00 96.88 83 GLU A CA 1
ATOM 677 C C . GLU A 1 83 ? 9.303 -2.829 -8.591 1.00 96.88 83 GLU A C 1
ATOM 679 O O . GLU A 1 83 ? 8.108 -3.119 -8.697 1.00 96.88 83 GLU A O 1
ATOM 684 N N . MET A 1 84 ? 9.957 -2.913 -7.438 1.00 97.31 84 MET A N 1
ATOM 685 C CA . MET A 1 84 ? 9.341 -3.265 -6.169 1.00 97.31 84 MET A CA 1
ATOM 686 C C . MET A 1 84 ? 9.389 -2.064 -5.234 1.00 97.31 84 MET A C 1
ATOM 688 O O . MET A 1 84 ? 10.461 -1.517 -4.977 1.00 97.31 84 MET A O 1
ATOM 692 N N . TYR A 1 85 ? 8.230 -1.719 -4.685 1.00 98.06 85 TYR A N 1
ATOM 693 C CA . TYR A 1 85 ? 8.061 -0.618 -3.744 1.00 98.06 85 TYR A CA 1
ATOM 694 C C . TYR A 1 85 ? 7.448 -1.110 -2.436 1.00 98.06 85 TYR A C 1
ATOM 696 O O . TYR A 1 85 ? 6.704 -2.094 -2.414 1.00 98.06 85 TYR A O 1
ATOM 704 N N . CYS A 1 86 ? 7.743 -0.399 -1.352 1.00 98.12 86 CYS A N 1
ATOM 705 C CA . CYS A 1 86 ? 7.036 -0.485 -0.084 1.00 98.12 86 CYS A CA 1
ATOM 706 C C . CYS A 1 86 ? 6.281 0.827 0.141 1.00 98.12 86 CYS A C 1
ATOM 708 O O . CYS A 1 86 ? 6.889 1.887 0.278 1.00 98.12 86 CYS A O 1
ATOM 710 N N . VAL A 1 87 ? 4.955 0.755 0.161 1.00 97.81 87 VAL A N 1
ATOM 711 C CA . VAL A 1 87 ? 4.075 1.899 0.402 1.00 97.81 87 VAL A CA 1
ATOM 712 C C . VAL A 1 87 ? 3.566 1.821 1.835 1.00 97.81 87 VAL A C 1
ATOM 714 O O . VAL A 1 87 ? 2.885 0.862 2.211 1.00 97.81 87 VAL A O 1
ATOM 717 N N . SER A 1 88 ? 3.907 2.830 2.628 1.00 97.75 88 SER A N 1
ATOM 718 C CA . SER A 1 88 ? 3.531 2.964 4.031 1.00 97.75 88 SER A CA 1
ATOM 719 C C . SER A 1 88 ? 2.405 3.981 4.175 1.00 97.75 88 SER A C 1
ATOM 721 O O . SER A 1 88 ? 2.533 5.123 3.729 1.00 97.75 88 SER A O 1
ATOM 723 N N . PHE A 1 89 ? 1.305 3.588 4.807 1.00 96.31 89 PHE A N 1
ATOM 724 C CA . PHE A 1 89 ? 0.141 4.455 4.987 1.00 96.31 89 PHE A CA 1
ATOM 725 C C . PHE A 1 89 ? -0.642 4.096 6.246 1.00 96.31 89 PHE A C 1
ATOM 727 O O . PHE A 1 89 ? -0.554 2.974 6.753 1.00 96.31 89 PHE A O 1
ATOM 734 N N . VAL A 1 90 ? -1.436 5.048 6.725 1.00 95.06 90 VAL A N 1
ATOM 735 C CA . VAL A 1 90 ? -2.411 4.823 7.796 1.00 95.06 90 VAL A CA 1
ATOM 736 C C . VAL A 1 90 ? -3.750 4.460 7.170 1.00 95.06 90 VAL A C 1
ATOM 738 O O . VAL A 1 90 ? -4.202 5.133 6.244 1.00 95.06 90 VAL A O 1
ATOM 741 N N . VAL A 1 91 ? -4.381 3.391 7.655 1.00 93.06 91 VAL A N 1
ATOM 742 C CA . VAL A 1 91 ? -5.722 3.014 7.194 1.00 93.06 91 VAL A CA 1
ATOM 743 C C . VAL A 1 91 ? -6.735 4.013 7.755 1.00 93.06 91 VAL A C 1
ATOM 745 O O . VAL A 1 91 ? -6.776 4.186 8.975 1.00 93.06 91 VAL A O 1
ATOM 748 N N . PRO A 1 92 ? -7.556 4.652 6.906 1.00 91.88 92 PRO A N 1
ATOM 749 C CA . PRO A 1 92 ? -8.620 5.536 7.362 1.00 91.88 92 PRO A CA 1
ATOM 750 C C . PRO A 1 92 ? -9.631 4.779 8.229 1.00 91.88 92 PRO A C 1
ATOM 752 O O . PRO A 1 92 ? -10.020 3.652 7.907 1.00 91.88 92 PRO A O 1
ATOM 755 N N . GLU A 1 93 ? -10.083 5.401 9.318 1.00 90.12 93 GLU A N 1
ATOM 756 C CA . GLU A 1 93 ? -11.100 4.814 10.199 1.00 90.12 93 GLU A CA 1
ATOM 757 C C . GLU A 1 93 ? -12.414 4.583 9.438 1.00 90.12 93 GLU A C 1
ATOM 759 O O . GLU A 1 93 ? -13.088 3.578 9.658 1.00 90.12 93 GLU A O 1
ATOM 764 N N . GLU A 1 94 ? -12.719 5.443 8.464 1.00 89.88 94 GLU A N 1
ATOM 765 C CA . GLU A 1 94 ? -13.883 5.339 7.583 1.00 89.88 94 GLU A CA 1
ATOM 766 C C . GLU A 1 94 ? -13.917 4.010 6.823 1.00 89.88 94 GLU A C 1
ATOM 768 O O . GLU A 1 94 ? -14.989 3.461 6.591 1.00 89.88 94 GLU A O 1
ATOM 773 N N . ILE A 1 95 ? -12.749 3.474 6.458 1.00 91.50 95 ILE A N 1
ATOM 774 C CA . ILE A 1 95 ? -12.640 2.174 5.793 1.00 91.50 95 ILE A CA 1
ATOM 775 C C . ILE A 1 95 ? -12.819 1.043 6.803 1.00 91.50 95 ILE A C 1
ATOM 777 O O . ILE A 1 95 ? -13.561 0.100 6.540 1.00 91.50 95 ILE A O 1
ATOM 781 N N . LEU A 1 96 ? -12.187 1.143 7.973 1.00 91.38 96 LEU A N 1
ATOM 782 C CA . LEU A 1 96 ? -12.219 0.093 8.998 1.00 91.38 96 LEU A CA 1
ATOM 783 C C . LEU A 1 96 ? -13.617 -0.138 9.585 1.00 91.38 96 LEU A C 1
ATOM 785 O O . LEU A 1 96 ? -13.948 -1.274 9.927 1.00 91.38 96 LEU A O 1
ATOM 789 N N . PHE A 1 97 ? -14.420 0.920 9.698 1.00 90.44 97 PHE A N 1
ATOM 790 C CA . PHE A 1 97 ? -15.778 0.885 10.248 1.00 90.44 97 PHE A CA 1
ATOM 791 C C . PHE A 1 97 ? -16.874 0.937 9.176 1.00 90.44 97 PHE A C 1
ATOM 793 O O . PHE A 1 97 ? -18.041 1.125 9.508 1.00 90.44 97 PHE A O 1
ATOM 800 N N . MET A 1 98 ? -16.527 0.780 7.896 1.00 88.00 98 MET A N 1
ATOM 801 C CA . MET A 1 98 ? -17.521 0.747 6.824 1.00 88.00 98 MET A CA 1
ATOM 802 C C . MET A 1 98 ? -18.447 -0.467 6.988 1.00 88.00 98 MET A C 1
ATOM 804 O O . MET A 1 98 ? -17.970 -1.586 7.154 1.00 88.00 98 MET A O 1
ATOM 808 N N . GLU A 1 99 ? -19.762 -0.262 6.926 1.00 82.38 99 GLU A N 1
ATOM 809 C CA . GLU A 1 99 ? -20.737 -1.357 6.939 1.00 82.38 99 GLU A CA 1
ATOM 810 C C . GLU A 1 99 ? -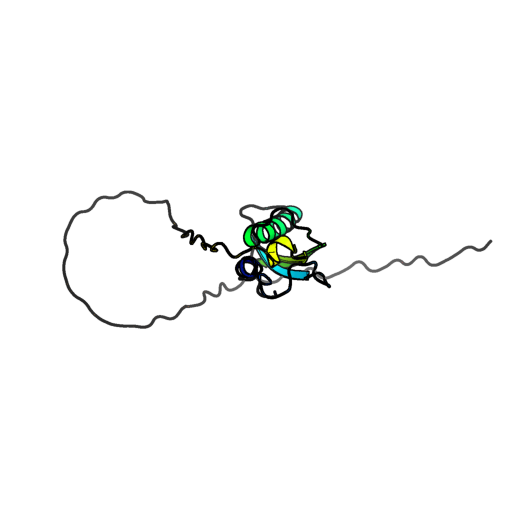20.576 -2.210 5.665 1.00 82.38 99 GLU A C 1
ATOM 812 O O . GLU A 1 99 ? -20.480 -1.673 4.557 1.00 82.38 99 GLU A O 1
ATOM 817 N N . GLU A 1 100 ? -20.496 -3.537 5.818 1.00 66.44 100 GLU A N 1
ATOM 818 C CA . GLU A 1 100 ? -20.310 -4.496 4.719 1.00 66.44 100 GLU A CA 1
ATOM 819 C C . GLU A 1 100 ? -21.566 -4.593 3.833 1.00 66.44 100 GLU A C 1
ATOM 821 O O . GLU A 1 100 ? -22.258 -5.609 3.803 1.00 66.44 100 GLU A O 1
ATOM 826 N N . ASN A 1 101 ? -21.858 -3.567 3.038 1.00 57.03 101 ASN A N 1
ATOM 827 C CA . ASN A 1 101 ? -22.713 -3.754 1.870 1.00 57.03 101 ASN A CA 1
ATOM 828 C C . ASN A 1 101 ? -21.865 -4.366 0.746 1.00 57.03 101 ASN A C 1
ATOM 830 O O . ASN A 1 101 ? -21.253 -3.657 -0.044 1.00 57.03 101 ASN A O 1
ATOM 834 N N . CYS A 1 102 ? -21.807 -5.702 0.767 1.00 46.12 102 CYS A N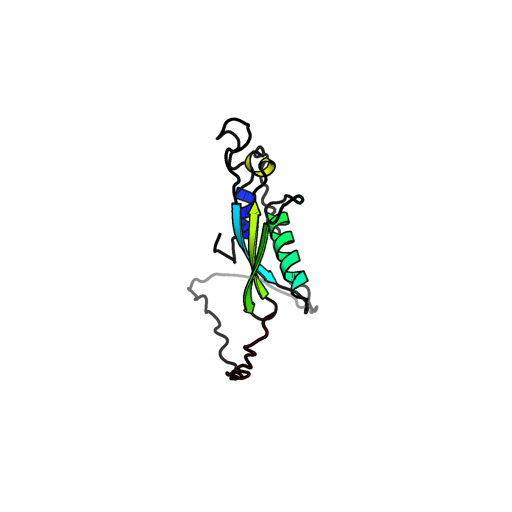 1
ATOM 835 C CA . CYS A 1 102 ? -21.411 -6.638 -0.291 1.00 46.12 102 CYS A CA 1
ATOM 836 C C . CYS A 1 102 ? -20.248 -6.186 -1.192 1.00 46.12 102 CYS A C 1
ATOM 838 O O . CYS A 1 102 ? -20.436 -5.507 -2.198 1.00 46.12 102 CYS A O 1
ATOM 840 N N . ILE A 1 103 ? -19.040 -6.659 -0.879 1.00 55.03 103 ILE A N 1
ATOM 841 C CA . ILE A 1 103 ? -17.915 -6.628 -1.815 1.00 55.03 103 ILE A CA 1
ATOM 842 C C . ILE A 1 103 ? -18.254 -7.580 -2.974 1.00 55.03 103 ILE A C 1
ATOM 844 O O . ILE A 1 103 ? -18.003 -8.781 -2.891 1.00 55.03 103 ILE A O 1
ATOM 848 N N . GLU A 1 104 ? -18.835 -7.061 -4.056 1.00 52.56 104 GLU A N 1
ATOM 849 C CA . GLU A 1 104 ? -18.768 -7.736 -5.350 1.00 52.56 104 GLU A CA 1
ATOM 850 C C . GLU A 1 104 ? -17.324 -7.604 -5.840 1.00 52.56 104 GLU A C 1
ATOM 852 O O . GLU A 1 104 ? -16.869 -6.540 -6.266 1.00 52.56 104 GLU A O 1
ATOM 857 N N . LEU A 1 105 ? -16.556 -8.682 -5.684 1.00 55.34 105 LEU A N 1
ATOM 858 C CA . LEU A 1 105 ? -15.281 -8.824 -6.369 1.00 55.34 105 LEU A CA 1
ATOM 859 C C . LEU A 1 105 ? -15.605 -8.924 -7.860 1.00 55.34 105 LEU A C 1
ATOM 861 O O . LEU A 1 105 ? -15.983 -9.986 -8.347 1.00 55.34 105 LEU A O 1
ATOM 865 N N . ASP A 1 106 ? -15.503 -7.797 -8.559 1.00 44.78 106 ASP A N 1
ATOM 866 C CA . ASP A 1 106 ? -15.600 -7.717 -10.013 1.00 44.78 106 ASP A CA 1
ATOM 867 C C . ASP A 1 106 ? -14.470 -8.576 -10.615 1.00 44.78 106 ASP A C 1
ATOM 869 O O . ASP A 1 106 ? -13.346 -8.116 -10.835 1.00 44.78 106 ASP A O 1
ATOM 873 N N . GLU A 1 107 ? -14.753 -9.859 -10.853 1.00 48.94 107 GLU A N 1
ATOM 874 C CA . GLU A 1 107 ? -13.916 -10.766 -11.635 1.00 48.94 107 GLU A CA 1
ATOM 875 C C . GLU A 1 107 ? -13.904 -10.292 -13.095 1.00 48.94 107 GLU A C 1
ATOM 877 O O . GLU A 1 107 ? -14.564 -10.846 -13.981 1.00 48.94 107 GLU A O 1
ATOM 882 N N . LYS A 1 108 ? -13.146 -9.231 -13.384 1.00 47.28 108 LYS A N 1
ATOM 883 C CA . LYS A 1 108 ? -12.836 -8.866 -14.764 1.00 47.28 108 LYS A CA 1
ATOM 884 C C . LYS A 1 108 ? -11.810 -9.854 -15.301 1.00 47.28 108 LYS A C 1
ATOM 886 O O . LYS A 1 108 ? -10.611 -9.728 -15.084 1.00 47.28 108 LYS A O 1
ATOM 891 N N . LYS A 1 109 ? -12.354 -10.854 -15.996 1.00 36.44 109 LYS A N 1
ATOM 892 C CA . LYS A 1 109 ? -11.677 -11.748 -16.935 1.00 36.44 109 LYS A CA 1
ATOM 893 C C . LYS A 1 109 ? -10.731 -10.943 -17.831 1.00 36.44 109 LYS A C 1
ATOM 895 O O . LYS A 1 109 ? -11.197 -10.162 -18.659 1.00 36.44 109 LYS A O 1
ATOM 900 N N . ASP A 1 110 ? -9.432 -11.193 -17.708 1.00 37.56 110 ASP A N 1
ATOM 901 C CA . ASP A 1 110 ? -8.481 -10.941 -18.789 1.00 37.56 110 ASP A CA 1
ATOM 902 C C . ASP A 1 110 ? -8.818 -11.922 -19.923 1.00 37.56 110 ASP A C 1
ATOM 904 O O . ASP A 1 110 ? -8.431 -13.091 -19.916 1.00 37.56 110 ASP A O 1
ATOM 908 N N . MET A 1 111 ? -9.636 -11.458 -20.867 1.00 42.31 111 MET A N 1
ATOM 909 C CA . MET A 1 111 ? -9.807 -12.087 -22.171 1.00 42.31 111 MET A CA 1
ATOM 910 C C . MET A 1 111 ? -8.727 -11.528 -23.093 1.00 42.31 111 MET A C 1
ATOM 912 O O . MET A 1 111 ? -8.706 -10.332 -23.374 1.00 42.31 111 MET A O 1
ATOM 916 N N . GLY A 1 112 ? -7.817 -12.402 -23.518 1.00 33.25 112 GLY A N 1
ATOM 917 C CA . GLY A 1 112 ? -6.724 -12.066 -24.416 1.00 33.25 112 GLY A CA 1
ATOM 918 C C . GLY A 1 112 ? -7.120 -11.848 -25.878 1.00 33.25 112 GLY A C 1
ATOM 919 O O . GLY A 1 112 ? -8.280 -11.951 -26.264 1.00 33.25 112 GLY A O 1
ATOM 920 N N . GLU A 1 113 ? -6.055 -11.612 -26.649 1.00 37.19 113 GLU A N 1
ATOM 921 C CA . GLU A 1 113 ? -5.882 -11.856 -28.086 1.00 37.19 113 GLU A CA 1
ATOM 922 C C . GLU A 1 113 ? -6.836 -11.174 -29.076 1.00 37.19 113 GLU A C 1
ATOM 924 O O . GLU A 1 113 ? -7.955 -11.614 -29.327 1.00 37.19 113 GLU A O 1
ATOM 929 N N . GLU A 1 114 ? -6.287 -10.194 -29.802 1.00 30.69 114 GLU A N 1
ATOM 930 C CA . GLU A 1 114 ? -6.797 -9.783 -31.107 1.00 30.69 114 GLU A CA 1
ATOM 931 C C . GLU A 1 114 ? -5.667 -9.862 -32.145 1.00 30.69 114 GLU A C 1
ATOM 933 O O . GLU A 1 114 ? -4.642 -9.191 -32.043 1.00 30.69 114 GLU A O 1
ATOM 938 N N . GLY A 1 115 ? -5.849 -10.745 -33.129 1.00 32.09 115 GLY A N 1
ATOM 939 C CA . GLY A 1 115 ? -4.897 -10.974 -34.216 1.00 32.09 115 GLY A CA 1
ATOM 940 C C . GLY A 1 115 ? -5.264 -12.161 -35.108 1.00 32.09 115 GLY A C 1
ATOM 941 O O . GLY A 1 115 ? -4.398 -12.950 -35.470 1.00 32.09 115 GLY A O 1
ATOM 942 N N . ARG A 1 116 ? -6.555 -12.335 -35.433 1.00 32.28 116 ARG A N 1
ATOM 943 C CA . ARG A 1 116 ? -7.041 -13.406 -36.315 1.00 32.28 116 ARG A CA 1
ATOM 944 C C . ARG A 1 116 ? -6.903 -13.005 -37.785 1.00 32.28 116 ARG A C 1
ATOM 946 O O . ARG A 1 116 ? -7.678 -12.193 -38.286 1.00 32.28 116 ARG A O 1
ATOM 953 N N . SER A 1 117 ? -5.974 -13.654 -38.480 1.00 32.03 117 SER A N 1
ATOM 954 C CA . SER A 1 117 ? -5.991 -13.805 -39.938 1.00 32.03 117 SER A CA 1
ATOM 955 C C . SER A 1 117 ? -7.086 -14.797 -40.342 1.00 32.03 117 SER A C 1
ATOM 957 O O . SER A 1 117 ? -7.302 -15.820 -39.690 1.00 32.03 117 SER A O 1
ATOM 959 N N . VAL A 1 118 ? -7.818 -14.455 -41.398 1.00 33.03 118 VAL A N 1
ATOM 960 C CA . VAL A 1 118 ? -8.941 -15.216 -41.955 1.00 33.03 118 VAL A CA 1
ATOM 961 C C . VAL A 1 118 ? -8.419 -16.222 -42.975 1.00 33.03 118 VAL A C 1
ATOM 963 O O . VAL A 1 118 ? -7.844 -15.815 -43.978 1.00 33.03 118 VAL A O 1
ATOM 966 N N . GLU A 1 119 ? -8.726 -17.505 -42.793 1.00 34.19 119 GLU A N 1
ATOM 967 C CA . GLU A 1 119 ? -8.805 -18.454 -43.904 1.00 34.19 119 GLU A CA 1
ATOM 968 C C . GLU A 1 119 ? -9.870 -19.534 -43.664 1.00 34.19 119 GLU A C 1
ATOM 970 O O . GLU A 1 119 ? -10.110 -19.998 -42.549 1.00 34.19 119 GLU A O 1
ATOM 975 N N . ASN A 1 120 ? -10.584 -19.828 -44.751 1.00 28.98 120 ASN A N 1
ATOM 976 C CA . ASN A 1 120 ? -11.775 -20.664 -44.846 1.00 28.98 120 ASN A CA 1
ATOM 977 C C . ASN A 1 120 ? -11.404 -22.149 -44.986 1.00 28.98 120 ASN A C 1
ATOM 979 O O . ASN A 1 120 ? -10.467 -22.476 -45.708 1.00 28.98 120 ASN A O 1
ATOM 983 N N . GLY A 1 121 ? -12.214 -23.057 -44.433 1.00 30.50 121 GLY A N 1
ATOM 984 C CA . GLY A 1 121 ? -12.095 -24.486 -44.732 1.00 30.50 121 GLY A CA 1
ATOM 985 C C . GLY A 1 121 ? -13.098 -25.361 -43.983 1.00 30.50 121 GLY A C 1
ATOM 986 O O . GLY A 1 121 ? -13.099 -25.434 -42.764 1.00 30.50 121 GLY A O 1
ATOM 987 N N . THR A 1 122 ? -13.979 -25.999 -44.741 1.00 28.84 122 THR A N 1
ATOM 988 C CA . THR A 1 122 ? -15.130 -26.822 -44.345 1.00 28.84 122 THR A CA 1
ATOM 989 C C . THR A 1 122 ? -14.806 -28.207 -43.754 1.00 28.84 122 THR A C 1
ATOM 991 O O . THR A 1 122 ? -13.921 -28.902 -44.239 1.00 28.84 122 THR A O 1
ATOM 994 N N . SER A 1 123 ? -15.728 -28.663 -42.889 1.00 29.53 123 SER A N 1
ATOM 995 C CA . SER A 1 123 ? -16.289 -30.030 -42.749 1.00 29.53 123 SER A CA 1
ATOM 996 C C . SER A 1 123 ? -15.808 -31.000 -41.640 1.00 29.53 123 SER A C 1
ATOM 998 O O . SER A 1 123 ? -14.639 -31.342 -41.533 1.00 29.53 123 SER A O 1
ATOM 1000 N N . ASN A 1 124 ? -16.834 -31.517 -40.935 1.00 31.19 124 ASN A N 1
ATOM 1001 C CA . ASN A 1 124 ? -17.040 -32.845 -40.323 1.00 31.19 124 ASN A CA 1
ATOM 1002 C C . ASN A 1 124 ? -16.461 -33.214 -38.929 1.00 31.19 124 ASN A C 1
ATOM 1004 O O . ASN A 1 124 ? -15.270 -33.415 -38.737 1.00 31.19 124 ASN A O 1
ATOM 1008 N N . LEU A 1 125 ? -17.399 -33.432 -37.990 1.00 29.62 125 LEU A N 1
ATOM 1009 C CA . LEU A 1 125 ? -17.373 -34.359 -36.831 1.00 29.62 125 LEU A CA 1
ATOM 1010 C C . LEU A 1 125 ? -17.539 -35.829 -37.346 1.00 29.62 125 LEU A C 1
ATOM 1012 O O . LEU A 1 125 ? -17.989 -35.946 -38.491 1.00 29.62 125 LEU A O 1
ATOM 1016 N N . PRO A 1 126 ? -17.364 -36.942 -36.569 1.00 40.12 126 PRO A N 1
ATOM 1017 C CA . PRO A 1 126 ? -17.259 -37.050 -35.100 1.00 40.12 126 PRO A CA 1
ATOM 1018 C C . PRO A 1 126 ? -16.363 -38.183 -34.494 1.00 40.12 126 PRO A C 1
ATOM 1020 O O . PRO A 1 126 ? -15.773 -38.998 -35.191 1.00 40.12 126 PRO A O 1
ATOM 1023 N N . THR A 1 127 ? -16.418 -38.275 -33.151 1.00 28.62 127 THR A N 1
ATOM 1024 C CA . THR A 1 127 ? -16.291 -39.445 -32.232 1.00 28.62 127 THR A CA 1
ATOM 1025 C C . THR A 1 127 ? -14.972 -39.805 -31.511 1.00 28.62 127 THR A C 1
ATOM 1027 O O . THR A 1 127 ? -13.942 -40.041 -32.119 1.00 28.62 127 THR A O 1
ATOM 1030 N N . ASN A 1 128 ? -15.157 -39.981 -30.186 1.00 27.66 128 ASN A N 1
ATOM 1031 C CA . ASN A 1 128 ? -14.543 -40.898 -29.207 1.00 27.66 128 ASN A CA 1
ATOM 1032 C C . ASN A 1 128 ? -13.101 -40.694 -28.695 1.00 27.66 128 ASN A C 1
ATOM 1034 O O . ASN A 1 128 ? -12.136 -41.121 -29.303 1.00 27.66 128 ASN A O 1
ATOM 1038 N N . GLY A 1 129 ? -13.046 -40.115 -27.485 1.00 27.94 129 GLY A N 1
ATOM 1039 C CA . GLY A 1 129 ? -12.425 -40.606 -26.241 1.00 27.94 129 GLY A CA 1
ATOM 1040 C C . GLY A 1 129 ? -11.094 -41.354 -26.250 1.00 27.94 129 GLY A C 1
ATOM 1041 O O . GLY A 1 129 ? -11.020 -42.432 -26.811 1.00 27.94 129 GLY A O 1
ATOM 1042 N N . GLU A 1 130 ? -10.151 -40.877 -25.426 1.00 31.11 130 GLU A N 1
ATOM 1043 C CA . GLU A 1 130 ? -9.217 -41.699 -24.643 1.00 31.11 130 GLU A CA 1
ATOM 1044 C C . GLU A 1 130 ? -8.522 -40.874 -23.537 1.00 31.11 130 GLU A C 1
ATOM 1046 O O . GLU A 1 130 ? -8.537 -39.646 -23.543 1.00 31.11 130 GLU A O 1
ATOM 1051 N N . ARG A 1 131 ? -8.029 -41.597 -22.524 1.00 30.42 131 ARG A N 1
ATOM 1052 C CA . ARG A 1 131 ? -7.423 -41.161 -21.251 1.00 30.42 131 ARG A CA 1
ATOM 1053 C C . ARG A 1 131 ? -5.919 -40.849 -21.381 1.00 30.42 131 ARG A C 1
ATOM 1055 O O . ARG A 1 131 ? -5.299 -41.276 -22.344 1.00 30.42 131 ARG A O 1
ATOM 1062 N N . ALA A 1 132 ? -5.374 -40.322 -20.272 1.00 29.52 132 ALA A N 1
ATOM 1063 C CA . ALA A 1 132 ? -3.960 -40.092 -19.916 1.00 29.52 132 ALA A CA 1
ATOM 1064 C C . ALA A 1 132 ? -3.439 -38.721 -20.398 1.00 29.52 132 ALA A C 1
ATOM 1066 O O . ALA A 1 132 ? -3.922 -38.206 -21.393 1.00 29.52 132 ALA A O 1
ATOM 1067 N N . ASP A 1 133 ? -2.533 -38.013 -19.732 1.00 29.53 133 ASP A N 1
ATOM 1068 C CA . ASP A 1 133 ? -1.645 -38.308 -18.607 1.00 29.53 133 ASP A CA 1
ATOM 1069 C C . ASP A 1 133 ? -1.219 -36.960 -17.979 1.00 29.53 133 ASP A C 1
ATOM 1071 O O . ASP A 1 133 ? -1.527 -35.897 -18.527 1.00 29.53 133 ASP A O 1
ATOM 1075 N N . GLY A 1 134 ? -0.532 -36.997 -16.837 1.00 33.53 134 GLY A N 1
ATOM 1076 C CA . GLY A 1 134 ? 0.084 -35.821 -16.216 1.00 33.53 134 GLY A CA 1
ATOM 1077 C C . GLY A 1 134 ? 1.109 -35.119 -17.118 1.00 33.53 134 GLY A C 1
ATOM 1078 O O . GLY A 1 134 ? 1.722 -35.732 -17.988 1.00 33.53 134 GLY A O 1
ATOM 1079 N N . GLY A 1 135 ? 1.299 -33.821 -16.888 1.00 28.08 135 GLY A N 1
ATOM 1080 C CA . GLY A 1 135 ? 2.322 -33.020 -17.551 1.00 28.08 135 GLY A CA 1
ATOM 1081 C C . GLY A 1 135 ? 2.688 -31.824 -16.684 1.00 28.08 135 GLY A C 1
ATOM 1082 O O . GLY A 1 135 ? 1.844 -30.979 -16.389 1.00 28.08 135 GLY A O 1
ATOM 1083 N N . ASP A 1 136 ? 3.934 -31.839 -16.239 1.00 31.42 136 ASP A N 1
ATOM 1084 C CA . ASP A 1 136 ? 4.599 -30.912 -15.340 1.00 31.42 136 ASP A CA 1
ATOM 1085 C C . ASP A 1 136 ? 4.568 -29.447 -15.808 1.00 31.42 136 ASP A C 1
ATOM 1087 O O . ASP A 1 136 ? 4.650 -29.134 -16.996 1.00 31.42 136 ASP A O 1
ATOM 1091 N N . PHE A 1 137 ? 4.474 -28.531 -14.842 1.00 32.06 137 PHE A N 1
ATOM 1092 C CA . PHE A 1 137 ? 4.683 -27.102 -15.058 1.00 32.06 137 PHE A CA 1
ATOM 1093 C C . PHE A 1 137 ? 6.198 -26.870 -15.142 1.00 32.06 137 PHE A C 1
ATOM 1095 O O . PHE A 1 137 ? 6.863 -26.671 -14.129 1.00 32.06 137 PHE A O 1
ATOM 1102 N N . GLU A 1 138 ? 6.755 -27.001 -16.346 1.00 35.59 138 GLU A N 1
ATOM 1103 C CA . GLU A 1 138 ? 8.162 -26.702 -16.613 1.00 35.59 138 GLU A CA 1
ATOM 1104 C C . GLU A 1 138 ? 8.410 -25.192 -16.475 1.00 35.59 138 GLU A C 1
ATOM 1106 O O . GLU A 1 138 ? 7.992 -24.382 -17.309 1.00 35.59 138 GLU A O 1
ATOM 1111 N N . ASP A 1 139 ? 9.110 -24.828 -15.400 1.00 34.06 139 ASP A N 1
ATOM 1112 C CA . ASP A 1 139 ? 9.779 -23.545 -15.241 1.00 34.06 139 ASP A CA 1
ATOM 1113 C C . ASP A 1 139 ? 10.770 -23.357 -16.398 1.00 34.06 139 ASP A C 1
ATOM 1115 O O . ASP A 1 139 ? 11.796 -24.034 -16.487 1.00 34.06 139 ASP A O 1
ATOM 1119 N N . LYS A 1 140 ? 10.476 -22.420 -17.306 1.00 36.00 140 LYS A N 1
ATOM 1120 C CA . LYS A 1 140 ? 11.474 -21.951 -18.269 1.00 36.00 140 LYS A CA 1
ATOM 1121 C C . LYS A 1 140 ? 12.442 -21.011 -17.564 1.00 36.00 140 LYS A C 1
ATOM 1123 O O . LYS A 1 140 ? 12.190 -19.816 -17.415 1.00 36.00 140 LYS A O 1
ATOM 1128 N N . GLU A 1 141 ? 13.548 -21.600 -17.133 1.00 36.28 141 GLU A N 1
ATOM 1129 C CA . GLU A 1 141 ? 14.806 -20.920 -16.863 1.00 36.28 141 GLU A CA 1
ATOM 1130 C C . GLU A 1 141 ? 15.338 -20.327 -18.178 1.00 36.28 141 GLU A C 1
ATOM 1132 O O . GLU A 1 141 ? 15.826 -21.054 -19.041 1.00 36.28 141 GLU A O 1
ATOM 1137 N N . ASP A 1 142 ? 15.248 -19.007 -18.348 1.00 39.53 142 ASP A N 1
ATOM 1138 C CA . ASP A 1 142 ? 16.073 -18.319 -19.343 1.00 39.53 142 ASP A CA 1
ATOM 1139 C C . ASP A 1 142 ? 17.447 -18.040 -18.720 1.00 39.53 142 ASP A C 1
ATOM 1141 O O . ASP A 1 142 ? 17.639 -17.154 -17.881 1.00 39.53 142 ASP A O 1
ATOM 1145 N N . GLU A 1 143 ? 18.396 -18.882 -19.125 1.00 37.94 143 GLU A N 1
ATOM 1146 C CA . GLU A 1 143 ? 19.823 -18.778 -18.860 1.00 37.94 143 GLU A CA 1
ATOM 1147 C C . GLU A 1 143 ? 20.470 -17.577 -19.574 1.00 37.94 143 GLU A C 1
ATOM 1149 O O . GLU A 1 143 ? 20.330 -17.407 -20.781 1.00 37.94 143 GLU A O 1
ATOM 1154 N N . ARG A 1 144 ? 21.331 -16.894 -18.804 1.00 38.41 144 ARG A N 1
ATOM 1155 C CA . ARG A 1 144 ? 22.584 -16.209 -19.183 1.00 38.41 144 ARG A CA 1
ATOM 1156 C C . ARG A 1 144 ? 22.506 -14.971 -20.089 1.00 38.41 144 ARG A C 1
ATOM 1158 O O . ARG A 1 144 ? 22.377 -15.072 -21.298 1.00 38.41 144 ARG A O 1
ATOM 1165 N N . ASP A 1 145 ? 22.851 -13.830 -19.489 1.00 37.38 145 ASP A N 1
ATOM 1166 C CA . ASP A 1 145 ? 23.826 -12.922 -20.099 1.00 37.38 145 ASP A CA 1
ATOM 1167 C C . ASP A 1 145 ? 24.841 -12.457 -19.046 1.00 37.38 145 ASP A C 1
ATOM 1169 O O . ASP A 1 145 ? 24.506 -12.148 -17.898 1.00 37.38 145 ASP A O 1
ATOM 1173 N N . ASP A 1 146 ? 26.104 -12.514 -19.452 1.00 39.56 146 ASP A N 1
ATOM 1174 C CA . ASP A 1 146 ? 27.294 -12.487 -18.618 1.00 39.56 146 ASP A CA 1
ATOM 1175 C C . ASP A 1 146 ? 27.593 -11.138 -17.943 1.00 39.56 146 ASP A C 1
ATOM 1177 O O . ASP A 1 146 ? 27.365 -10.042 -18.453 1.00 39.56 146 ASP A O 1
ATOM 1181 N N . CYS A 1 147 ? 28.197 -11.272 -16.763 1.00 36.25 147 CYS A N 1
ATOM 1182 C CA . CYS A 1 147 ? 28.771 -10.239 -15.914 1.00 36.25 147 CYS A CA 1
ATOM 1183 C C . CYS A 1 147 ? 29.709 -9.254 -16.633 1.00 36.25 147 CYS A C 1
ATOM 1185 O O . CYS A 1 147 ? 30.715 -9.671 -17.200 1.00 36.25 147 CYS A O 1
ATOM 1187 N N . VAL A 1 148 ? 29.551 -7.952 -16.350 1.00 40.41 148 VAL A N 1
ATOM 1188 C CA . VAL A 1 148 ? 30.699 -7.053 -16.114 1.00 40.41 148 VAL A CA 1
ATOM 1189 C C . VAL A 1 148 ? 30.367 -6.064 -14.982 1.00 40.41 148 VAL A C 1
ATOM 1191 O O . VAL A 1 148 ? 29.505 -5.204 -15.158 1.00 40.41 148 VAL A O 1
ATOM 1194 N N . PRO A 1 149 ? 31.040 -6.127 -13.817 1.00 49.28 149 PRO A N 1
ATOM 1195 C CA . PRO A 1 149 ? 30.923 -5.104 -12.783 1.00 49.28 149 PRO A CA 1
ATOM 1196 C C . PRO A 1 149 ? 31.961 -3.989 -13.004 1.00 49.28 149 PRO A C 1
ATOM 1198 O O . PRO A 1 149 ? 33.155 -4.288 -13.092 1.00 49.28 149 PRO A O 1
ATOM 1201 N N . PRO A 1 150 ? 31.594 -2.695 -13.011 1.00 46.38 150 PRO A N 1
ATOM 1202 C CA . PRO A 1 150 ? 32.594 -1.646 -12.880 1.00 46.38 150 PRO A CA 1
ATOM 1203 C C . PRO A 1 150 ? 33.057 -1.535 -11.416 1.00 46.38 150 PRO A C 1
ATOM 1205 O O . PRO A 1 150 ? 32.318 -1.116 -10.523 1.00 46.38 150 PRO A O 1
ATOM 1208 N N . MET A 1 151 ? 34.313 -1.916 -11.164 1.00 40.19 151 MET A N 1
ATOM 1209 C CA . MET A 1 151 ? 35.021 -1.621 -9.918 1.00 40.19 151 MET A CA 1
ATOM 1210 C C . MET A 1 151 ? 35.498 -0.158 -9.877 1.00 40.19 151 MET A C 1
ATOM 1212 O O . MET A 1 151 ? 36.218 0.283 -10.761 1.00 40.19 151 MET A O 1
ATOM 1216 N N . LYS A 1 152 ? 35.156 0.507 -8.764 1.00 39.34 152 LYS A N 1
ATOM 1217 C CA . LYS A 1 152 ? 35.943 1.445 -7.929 1.00 39.34 152 LYS A CA 1
ATOM 1218 C C . LYS A 1 152 ? 36.735 2.590 -8.606 1.00 39.34 152 LYS A C 1
ATOM 1220 O O . LYS A 1 152 ? 37.720 2.344 -9.283 1.00 39.34 152 LYS A O 1
ATOM 1225 N N . MET A 1 153 ? 36.485 3.834 -8.177 1.00 39.31 153 MET A N 1
ATOM 1226 C CA . MET A 1 153 ? 37.301 4.585 -7.189 1.00 39.31 153 MET A CA 1
ATOM 1227 C C . MET A 1 153 ? 37.067 6.104 -7.288 1.00 39.31 153 MET A C 1
ATOM 1229 O O . MET A 1 153 ? 37.306 6.698 -8.328 1.00 39.31 153 MET A O 1
ATOM 1233 N N . ALA A 1 154 ? 36.746 6.738 -6.158 1.00 39.34 154 ALA A N 1
ATOM 1234 C CA . ALA A 1 154 ? 37.330 8.023 -5.768 1.00 39.34 154 ALA A CA 1
ATOM 1235 C C . ALA A 1 154 ? 37.254 8.136 -4.238 1.00 39.34 154 ALA A C 1
ATOM 1237 O O . ALA A 1 154 ? 36.177 8.115 -3.644 1.00 39.34 154 ALA A O 1
ATOM 1238 N N . ARG A 1 155 ? 38.427 8.162 -3.606 1.00 39.34 155 ARG A N 1
ATOM 1239 C CA . ARG A 1 155 ? 38.648 8.303 -2.166 1.00 39.34 155 ARG A CA 1
ATOM 1240 C C . ARG A 1 155 ? 39.222 9.699 -1.916 1.00 39.34 155 ARG A C 1
ATOM 1242 O O . ARG A 1 155 ? 40.199 10.038 -2.562 1.00 39.34 155 ARG A O 1
ATOM 1249 N N . MET A 1 156 ? 38.617 10.387 -0.942 1.00 40.25 156 MET A N 1
ATOM 1250 C CA . MET A 1 156 ? 39.117 11.451 -0.049 1.00 40.25 156 MET A CA 1
ATOM 1251 C C . MET A 1 156 ? 39.951 12.598 -0.628 1.00 40.25 156 MET A C 1
ATOM 1253 O O . MET A 1 156 ? 41.065 12.369 -1.073 1.00 40.25 156 MET A O 1
ATOM 1257 N N . GLU A 1 157 ? 39.538 13.824 -0.298 1.00 46.31 157 GLU A N 1
ATOM 1258 C CA . GLU A 1 157 ? 40.419 14.720 0.459 1.00 46.31 157 GLU A CA 1
ATOM 1259 C C . GLU A 1 157 ? 39.661 15.331 1.644 1.00 46.31 157 GLU A C 1
ATOM 1261 O O . GLU A 1 157 ? 38.534 15.810 1.528 1.00 46.31 157 GLU A O 1
ATOM 1266 N N . SER A 1 158 ? 40.299 15.227 2.804 1.00 46.28 158 SER A N 1
ATOM 1267 C CA . SER A 1 158 ? 39.960 15.887 4.056 1.00 46.28 158 SER A CA 1
ATOM 1268 C C . SER A 1 158 ? 40.557 17.292 4.034 1.00 46.28 158 SER A C 1
ATOM 1270 O O . SER A 1 158 ? 41.700 17.449 3.612 1.00 46.28 158 SER A O 1
ATOM 1272 N N . VAL A 1 159 ? 39.855 18.289 4.571 1.00 58.44 159 VAL A N 1
ATOM 1273 C CA . VAL A 1 159 ? 40.493 19.541 4.999 1.00 58.44 159 VAL A CA 1
ATOM 1274 C C . VAL A 1 159 ? 40.205 19.718 6.484 1.00 58.44 159 VAL A C 1
ATOM 1276 O O . VAL A 1 159 ? 39.077 19.993 6.886 1.00 58.44 159 VAL A O 1
ATOM 1279 N N . GLU A 1 160 ? 41.238 19.485 7.292 1.00 52.53 160 GLU A N 1
ATOM 1280 C CA . GLU A 1 160 ? 41.320 19.899 8.691 1.00 52.53 160 GLU A CA 1
ATOM 1281 C C . GLU A 1 160 ? 41.971 21.283 8.796 1.00 52.53 160 GLU A C 1
ATOM 1283 O O . GLU A 1 160 ? 42.922 21.578 8.076 1.00 52.53 160 GLU A O 1
ATOM 1288 N N . GLY A 1 161 ? 41.508 22.050 9.791 1.00 42.22 161 GLY A N 1
ATOM 1289 C CA . GLY A 1 161 ? 42.198 23.197 10.396 1.00 42.22 161 GLY A CA 1
ATOM 1290 C C . GLY A 1 161 ? 42.083 24.500 9.603 1.00 42.22 161 GLY A C 1
ATOM 1291 O O . GLY A 1 161 ? 42.066 24.507 8.385 1.00 42.22 161 GLY A O 1
ATOM 1292 N N . SER A 1 162 ? 42.018 25.682 10.198 1.00 48.69 162 SER A N 1
ATOM 1293 C CA . SER A 1 162 ? 42.105 26.144 11.583 1.00 48.69 162 SER A CA 1
ATOM 1294 C C . SER A 1 162 ? 42.002 27.667 11.471 1.00 48.69 162 SER A C 1
ATOM 1296 O O . SER A 1 162 ? 42.636 28.208 10.574 1.00 48.69 162 SER A O 1
ATOM 1298 N N . ASP A 1 163 ? 41.273 28.362 12.345 1.00 52.84 163 ASP A N 1
ATOM 1299 C CA . ASP A 1 163 ? 41.852 29.552 12.978 1.00 52.84 163 ASP A CA 1
ATOM 1300 C C . ASP A 1 163 ? 40.997 30.102 14.120 1.00 52.84 163 ASP A C 1
ATOM 1302 O O . ASP A 1 163 ? 39.790 30.315 14.025 1.00 52.84 163 ASP A O 1
ATOM 1306 N N . LEU A 1 164 ? 41.710 30.307 15.222 1.00 53.22 164 LEU A N 1
ATOM 1307 C CA . LEU A 1 164 ? 41.332 31.050 16.407 1.00 53.22 164 LEU A CA 1
ATOM 1308 C C . LEU A 1 164 ? 41.294 32.551 16.092 1.00 53.22 164 LEU A C 1
ATOM 1310 O O . LEU A 1 164 ? 42.267 33.072 15.544 1.00 53.22 164 LEU A O 1
ATOM 1314 N N . ARG A 1 165 ? 40.263 33.253 16.573 1.00 50.19 165 ARG A N 1
ATOM 1315 C CA . ARG A 1 165 ? 40.372 34.481 17.387 1.00 50.19 165 ARG A CA 1
ATOM 1316 C C . ARG A 1 165 ? 39.009 34.947 17.872 1.00 50.19 165 ARG A C 1
ATOM 1318 O O . ARG A 1 165 ? 38.059 34.924 17.065 1.00 50.19 165 ARG A O 1
#

Foldseek 3Di:
DPPADCLLVCLCVLAQQCAPVDPPDDDPDWDKDWGKYKDADPDDDDPVVRQVVVVVSSCVSNVHPPWDWPDKAFDAADDDRMTMIITMGTDDVCRNRHDPPDDPPPPPDPDDDDDDDDDDDDDDDDDDDDDDDDDDPDDDDPDDDDDDDDDDDDDDDDDDDDDDD

Organism: Ascaris lumbricoides (NCBI:txid6252)